Protein AF-A0A958GVP1-F1 (afdb_monomer)

Radius of gyration: 13.09 Å; Cα contacts (8 Å, |Δi|>4): 139; chains: 1; bounding box: 25×28×50 Å

Secondary structure (DSSP, 8-state):
-----PPPHHHHHHHHHHHHHT--EEEEEPPBTTB---EEEEEEEEEEEETTEEEEEEEETTT--EEEEEGGGEEEEEE------

Solvent-accessible surface area (backbone atoms only — not comparable to full-atom values): 5070 Å² total; per-residue (Å²): 140,78,92,74,76,74,71,56,68,73,57,52,53,50,49,52,49,26,34,77,69,63,41,33,31,38,38,30,38,52,68,44,101,90,43,73,70,48,75,43,55,26,38,47,66,48,79,46,78,56,97,92,42,53,27,42,30,30,28,34,66,90,76,66,49,73,47,70,45,50,53,89,48,48,67,49,72,43,77,51,76,76,78,85,123

Structure (mmCIF, N/CA/C/O backbone):
data_AF-A0A958GVP1-F1
#
_entry.id   AF-A0A958GVP1-F1
#
loop_
_atom_site.group_PDB
_atom_site.id
_atom_site.type_symbol
_atom_site.label_at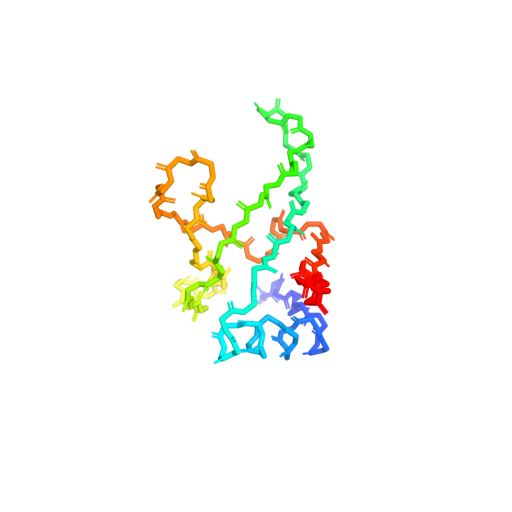om_id
_atom_site.label_alt_id
_atom_site.label_comp_id
_atom_site.label_asym_id
_atom_site.label_entity_id
_atom_site.label_seq_id
_atom_site.pdbx_PDB_ins_code
_atom_site.Cartn_x
_atom_site.Cartn_y
_atom_site.Cartn_z
_atom_site.occupancy
_atom_site.B_iso_or_equiv
_atom_site.auth_seq_id
_atom_site.a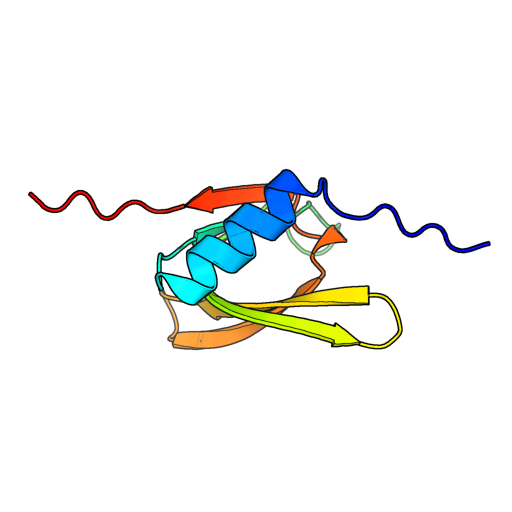uth_comp_id
_atom_site.auth_asym_id
_atom_site.auth_atom_id
_atom_site.pdbx_PDB_model_num
ATOM 1 N N . MET A 1 1 ? 5.065 -5.599 -27.923 1.00 41.06 1 MET A N 1
ATOM 2 C CA . MET A 1 1 ? 6.188 -5.317 -27.006 1.00 41.06 1 MET A CA 1
ATOM 3 C C . MET A 1 1 ? 5.594 -4.697 -25.754 1.00 41.06 1 MET A C 1
ATOM 5 O O . MET A 1 1 ? 5.424 -3.488 -25.715 1.00 41.06 1 MET A O 1
ATOM 9 N N . SER A 1 2 ? 5.182 -5.528 -24.796 1.00 35.91 2 SER A N 1
ATOM 10 C CA . SER A 1 2 ? 4.685 -5.066 -23.496 1.00 35.91 2 SER A CA 1
ATOM 11 C C . SER A 1 2 ? 5.724 -5.458 -22.459 1.00 35.91 2 SER A C 1
ATOM 13 O O . SER A 1 2 ? 5.837 -6.632 -22.122 1.00 35.91 2 SER A O 1
ATOM 15 N N . ASP A 1 3 ? 6.503 -4.481 -21.997 1.00 43.44 3 ASP A N 1
ATOM 16 C CA . ASP A 1 3 ? 7.495 -4.622 -20.920 1.00 43.44 3 ASP A CA 1
ATOM 17 C C . ASP A 1 3 ? 6.801 -4.659 -19.545 1.00 43.44 3 ASP A C 1
ATOM 19 O O . ASP A 1 3 ? 7.174 -3.981 -18.592 1.00 43.44 3 ASP A O 1
ATOM 23 N N . TYR A 1 4 ? 5.700 -5.402 -19.456 1.00 47.03 4 TYR A N 1
ATOM 24 C CA . TYR A 1 4 ? 4.967 -5.561 -18.215 1.00 47.03 4 TYR A CA 1
ATOM 25 C C . TYR A 1 4 ? 5.581 -6.741 -17.467 1.00 47.03 4 TYR A C 1
ATOM 27 O O . TYR A 1 4 ? 5.335 -7.903 -17.789 1.00 47.03 4 TYR A O 1
ATOM 35 N N . LYS A 1 5 ? 6.440 -6.431 -16.493 1.00 45.53 5 LYS A N 1
ATOM 36 C CA . LYS A 1 5 ? 6.832 -7.387 -15.461 1.00 45.53 5 LYS A CA 1
ATOM 37 C C . LYS A 1 5 ? 5.754 -7.338 -14.380 1.00 45.53 5 LYS A C 1
ATOM 39 O O . LYS A 1 5 ? 5.757 -6.368 -13.619 1.00 45.53 5 LYS A O 1
ATOM 44 N N . PRO A 1 6 ? 4.843 -8.326 -14.307 1.00 49.81 6 PRO A N 1
ATOM 45 C CA . PRO A 1 6 ? 3.966 -8.432 -13.155 1.00 49.81 6 PRO A CA 1
ATOM 46 C C . PRO A 1 6 ? 4.844 -8.474 -11.905 1.00 49.81 6 PRO A C 1
ATOM 48 O O . PRO A 1 6 ? 5.908 -9.105 -11.888 1.00 49.81 6 PRO A O 1
ATOM 51 N N . ILE A 1 7 ? 4.413 -7.783 -10.858 1.00 54.25 7 ILE A N 1
ATOM 52 C CA . ILE A 1 7 ? 4.865 -8.102 -9.503 1.00 54.25 7 ILE A CA 1
ATOM 53 C C . ILE A 1 7 ? 4.729 -9.617 -9.315 1.00 54.25 7 ILE A C 1
ATOM 55 O O . ILE A 1 7 ? 3.790 -10.226 -9.831 1.00 54.25 7 ILE A O 1
ATOM 59 N N . SER A 1 8 ? 5.678 -10.246 -8.613 1.00 61.00 8 SER A N 1
ATOM 60 C CA . SER A 1 8 ? 5.573 -11.677 -8.309 1.00 61.00 8 SER A CA 1
ATOM 61 C C . SER A 1 8 ? 4.174 -11.971 -7.772 1.00 61.00 8 SER A C 1
ATOM 63 O O . SER A 1 8 ? 3.705 -11.238 -6.909 1.00 61.00 8 SER A O 1
ATOM 65 N N . CYS A 1 9 ? 3.522 -13.035 -8.249 1.00 59.28 9 CYS A N 1
ATOM 66 C CA . CYS A 1 9 ? 2.160 -13.402 -7.834 1.00 59.28 9 CYS A CA 1
ATOM 67 C C . CYS A 1 9 ? 1.994 -13.387 -6.300 1.00 59.28 9 CYS A C 1
ATOM 69 O O . CYS A 1 9 ? 0.985 -12.927 -5.786 1.00 59.28 9 CYS A O 1
ATOM 71 N N . ALA A 1 10 ? 3.042 -13.780 -5.566 1.00 61.72 10 ALA A N 1
ATOM 72 C CA . ALA A 1 10 ? 3.097 -13.743 -4.104 1.00 61.72 10 ALA A CA 1
ATOM 73 C C . ALA A 1 10 ? 3.027 -12.332 -3.476 1.00 61.72 10 ALA A C 1
ATOM 75 O O . ALA A 1 10 ? 2.622 -12.192 -2.328 1.00 61.72 10 ALA A O 1
ATOM 76 N N . ALA A 1 11 ? 3.461 -11.287 -4.181 1.00 71.75 11 ALA A N 1
ATOM 77 C CA . ALA A 1 11 ? 3.357 -9.898 -3.738 1.00 71.75 11 ALA A CA 1
ATOM 78 C C . ALA A 1 11 ? 1.954 -9.323 -4.000 1.00 71.75 11 ALA A C 1
ATOM 80 O O . ALA A 1 11 ? 1.452 -8.585 -3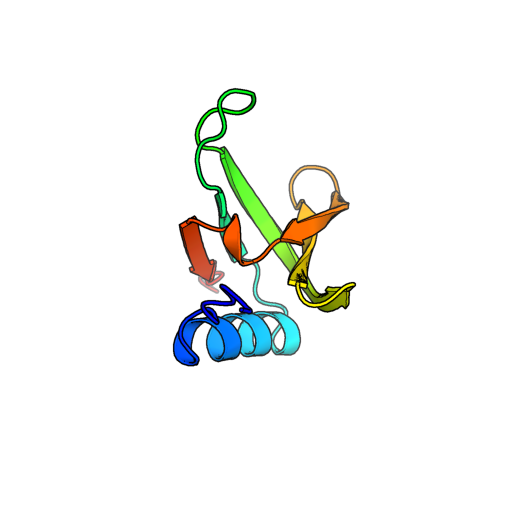.159 1.00 71.75 11 ALA A O 1
ATOM 81 N N . SER A 1 12 ? 1.315 -9.699 -5.116 1.00 69.19 12 SER A N 1
ATOM 82 C CA . SER A 1 12 ? -0.096 -9.361 -5.375 1.00 69.19 12 SER A CA 1
ATOM 83 C C . SER A 1 12 ? -1.002 -9.984 -4.316 1.00 69.19 12 SER A C 1
ATOM 85 O O . SER A 1 12 ? -1.728 -9.268 -3.639 1.00 69.19 12 SER A O 1
ATOM 87 N N . ASP A 1 13 ? -0.845 -11.288 -4.073 1.00 74.50 13 ASP A N 1
ATOM 88 C CA . ASP A 1 13 ? -1.663 -12.046 -3.120 1.00 74.50 13 ASP A CA 1
ATOM 89 C C . ASP A 1 13 ? -1.580 -11.467 -1.694 1.00 74.50 13 ASP A C 1
ATOM 91 O O . ASP A 1 13 ? -2.585 -11.316 -1.005 1.00 74.50 13 ASP A O 1
ATOM 95 N N . GLN A 1 14 ? -0.389 -11.026 -1.269 1.00 81.88 14 GLN A N 1
ATOM 96 C CA . GLN A 1 14 ? -0.203 -10.361 0.025 1.00 81.88 14 GLN A CA 1
ATOM 97 C C . GLN A 1 14 ? -0.855 -8.975 0.102 1.00 81.88 14 GLN A C 1
ATOM 99 O O . GLN A 1 14 ? -1.370 -8.612 1.161 1.00 81.88 14 GLN A O 1
ATOM 104 N N . LEU A 1 15 ? -0.831 -8.192 -0.981 1.00 83.88 15 LEU A N 1
ATOM 105 C CA . LEU A 1 15 ? -1.520 -6.900 -1.027 1.00 83.88 15 LEU A CA 1
ATOM 106 C C . LEU A 1 15 ? -3.036 -7.098 -0.993 1.00 83.88 15 LEU A C 1
ATOM 108 O O . LEU A 1 15 ? -3.711 -6.442 -0.206 1.00 83.88 15 LEU A O 1
ATOM 112 N N . GLU A 1 16 ? -3.555 -8.034 -1.784 1.00 83.81 16 GLU A N 1
ATOM 113 C CA . GLU A 1 16 ? -4.971 -8.406 -1.794 1.00 83.81 16 GLU A CA 1
ATOM 114 C C . GLU A 1 16 ? -5.417 -8.902 -0.413 1.00 83.81 16 GLU A C 1
ATOM 116 O O . GLU A 1 16 ? -6.417 -8.429 0.127 1.00 83.81 16 GLU A O 1
ATOM 121 N N . ALA A 1 17 ? -4.625 -9.764 0.228 1.00 84.88 17 ALA A N 1
ATOM 122 C CA . ALA A 1 17 ? -4.878 -10.204 1.594 1.00 84.88 17 ALA A CA 1
ATOM 123 C C . ALA A 1 17 ? -4.863 -9.033 2.590 1.00 84.88 17 ALA A C 1
ATOM 125 O O . ALA A 1 17 ? -5.728 -8.966 3.464 1.00 84.88 17 ALA A O 1
ATOM 126 N N . ALA A 1 18 ? -3.921 -8.092 2.476 1.00 86.25 18 ALA A N 1
ATOM 127 C CA . ALA A 1 18 ? -3.864 -6.915 3.344 1.00 86.25 18 ALA A CA 1
ATOM 128 C C . ALA A 1 18 ? -5.077 -5.989 3.153 1.00 86.25 18 ALA A C 1
ATOM 130 O O . ALA A 1 18 ? -5.610 -5.493 4.143 1.00 86.25 18 ALA A O 1
ATOM 131 N N . ILE A 1 19 ? -5.554 -5.819 1.915 1.00 88.12 19 ILE A N 1
ATOM 132 C CA . ILE A 1 19 ? -6.779 -5.072 1.591 1.00 88.12 19 ILE A CA 1
ATOM 133 C C . ILE A 1 19 ? -7.994 -5.751 2.226 1.00 88.12 19 ILE A C 1
ATOM 135 O O . ILE A 1 19 ? -8.724 -5.125 2.991 1.00 88.12 19 ILE A O 1
ATOM 139 N N . VAL A 1 20 ? -8.175 -7.053 1.980 1.00 87.44 20 VAL A N 1
ATOM 140 C CA . VAL A 1 20 ? -9.317 -7.827 2.495 1.00 87.44 20 VAL A CA 1
ATOM 141 C C . VAL A 1 20 ? -9.331 -7.870 4.024 1.00 87.44 20 VAL A C 1
ATOM 143 O O . VAL A 1 20 ? -10.389 -7.775 4.642 1.00 87.44 20 VAL A O 1
ATOM 146 N N . THR A 1 21 ? -8.162 -8.003 4.652 1.00 87.50 21 THR A N 1
ATOM 147 C CA . THR A 1 21 ? -8.036 -8.052 6.118 1.00 87.50 21 THR A CA 1
ATOM 148 C C . THR A 1 21 ? -7.976 -6.672 6.772 1.00 87.50 21 THR A C 1
ATOM 150 O O . THR A 1 21 ? -7.998 -6.587 8.000 1.00 87.50 21 THR A O 1
ATOM 153 N N . GLY A 1 22 ? -7.892 -5.593 5.986 1.00 87.81 22 GLY A N 1
ATOM 154 C CA . GLY A 1 22 ? -7.726 -4.229 6.486 1.00 87.81 22 GLY A CA 1
ATOM 155 C C . GLY A 1 22 ? -6.422 -4.016 7.262 1.00 87.81 22 GLY A C 1
ATOM 156 O O . GLY A 1 22 ? -6.359 -3.151 8.139 1.00 87.81 22 GLY A O 1
ATOM 157 N N . LYS A 1 23 ? -5.385 -4.820 6.992 1.00 90.50 23 LYS A N 1
ATOM 158 C CA . LYS A 1 23 ? -4.083 -4.679 7.648 1.00 90.50 23 LYS A CA 1
ATOM 159 C C . LYS A 1 23 ? -3.313 -3.520 7.028 1.00 90.50 23 LYS A C 1
ATOM 161 O O . LYS A 1 23 ? -3.131 -3.447 5.816 1.00 90.50 23 LYS A O 1
ATOM 166 N N . ALA A 1 24 ? -2.815 -2.632 7.881 1.00 92.44 24 ALA A N 1
ATOM 167 C CA . ALA A 1 24 ? -1.995 -1.517 7.440 1.00 92.44 24 ALA A CA 1
ATOM 168 C C . ALA A 1 24 ? -0.656 -2.005 6.861 1.00 92.44 24 ALA A C 1
ATOM 170 O O . ALA A 1 24 ? -0.109 -3.026 7.282 1.00 92.44 24 ALA A O 1
ATOM 171 N N . LEU A 1 25 ? -0.113 -1.246 5.916 1.00 92.69 25 LEU A N 1
ATOM 172 C CA . LEU A 1 25 ? 1.132 -1.543 5.222 1.00 92.69 25 LEU A CA 1
ATOM 173 C C . LEU A 1 25 ? 2.156 -0.442 5.456 1.00 92.69 25 LEU A C 1
ATOM 175 O O . LEU A 1 25 ? 1.828 0.743 5.513 1.00 92.69 25 LEU A O 1
ATOM 179 N N . ARG A 1 26 ? 3.421 -0.840 5.515 1.00 93.19 26 ARG A N 1
ATOM 180 C CA . ARG A 1 26 ? 4.568 0.048 5.402 1.00 93.19 26 ARG A CA 1
ATOM 181 C C . ARG A 1 26 ? 5.153 -0.101 4.006 1.00 93.19 26 ARG A C 1
ATOM 183 O O . ARG A 1 26 ? 5.796 -1.102 3.708 1.00 93.19 26 ARG A O 1
ATOM 190 N N . LEU A 1 27 ? 4.923 0.885 3.147 1.00 91.56 27 LEU A N 1
ATOM 191 C CA . LEU A 1 27 ? 5.442 0.906 1.781 1.00 91.56 27 LEU A CA 1
ATOM 192 C C . LEU A 1 27 ? 6.829 1.538 1.752 1.00 91.56 27 LEU A C 1
ATOM 194 O O . LEU A 1 27 ? 7.034 2.607 2.323 1.00 91.56 27 LEU A O 1
ATOM 198 N N . ARG A 1 28 ? 7.759 0.933 1.017 1.00 90.25 28 ARG A N 1
ATOM 199 C CA . ARG A 1 28 ? 9.035 1.545 0.637 1.00 90.25 28 ARG A CA 1
ATOM 200 C C . ARG A 1 28 ? 8.985 1.838 -0.851 1.00 90.25 28 ARG A C 1
ATOM 202 O O . ARG A 1 28 ? 8.920 0.920 -1.667 1.00 90.25 28 ARG A O 1
ATOM 209 N N . LEU A 1 29 ? 9.001 3.113 -1.221 1.00 87.69 29 LEU A N 1
ATOM 210 C CA . LEU A 1 29 ? 8.971 3.515 -2.626 1.00 87.69 29 LEU A CA 1
ATOM 211 C C . LEU A 1 29 ? 10.382 3.519 -3.226 1.00 87.69 29 LEU A C 1
ATOM 213 O O . LEU A 1 29 ? 11.371 3.763 -2.531 1.00 87.69 29 LEU A O 1
ATOM 217 N N . LYS A 1 30 ? 10.480 3.233 -4.528 1.00 84.44 30 LYS A N 1
ATOM 218 C CA . LYS A 1 30 ? 11.732 3.378 -5.280 1.00 84.44 30 LYS A CA 1
ATOM 219 C C . LYS A 1 30 ? 12.164 4.844 -5.271 1.00 84.44 30 LYS A C 1
ATOM 221 O O . LYS A 1 30 ? 11.336 5.736 -5.442 1.00 84.44 30 LYS A O 1
ATOM 226 N N . GLU A 1 31 ? 13.462 5.073 -5.101 1.00 73.56 31 GLU A N 1
ATOM 227 C CA . GLU A 1 31 ? 14.047 6.407 -5.219 1.00 73.56 31 GLU A CA 1
ATOM 228 C C . GLU A 1 31 ? 13.783 6.966 -6.611 1.00 73.56 31 GLU A C 1
ATOM 230 O O . GLU A 1 31 ? 14.038 6.311 -7.625 1.00 73.56 31 GLU A O 1
ATOM 235 N N . THR A 1 32 ? 13.279 8.192 -6.655 1.00 64.25 32 THR A N 1
ATOM 236 C CA . THR A 1 32 ? 13.261 8.976 -7.885 1.00 64.25 32 THR A CA 1
ATOM 237 C C . THR A 1 32 ? 14.106 10.216 -7.659 1.00 64.25 32 THR A C 1
ATOM 239 O O . THR A 1 32 ? 14.259 10.674 -6.532 1.00 64.25 32 THR A O 1
ATOM 242 N N . VAL A 1 33 ? 14.646 10.792 -8.731 1.00 55.84 33 VAL A N 1
ATOM 243 C CA . VAL A 1 33 ? 15.487 12.002 -8.659 1.00 55.84 33 VAL A CA 1
ATOM 244 C C . VAL A 1 33 ? 14.774 13.167 -7.941 1.00 55.84 33 VAL A C 1
ATOM 246 O O . VAL A 1 33 ? 15.433 14.054 -7.410 1.00 55.84 33 VAL A O 1
ATOM 249 N N . ALA A 1 34 ? 13.437 13.149 -7.883 1.00 57.38 34 ALA A N 1
ATOM 250 C CA . ALA A 1 34 ? 12.617 14.152 -7.206 1.00 57.38 34 ALA A CA 1
ATOM 251 C C . ALA A 1 34 ? 12.281 13.822 -5.737 1.00 57.38 34 ALA A C 1
ATOM 253 O O . ALA A 1 34 ? 11.944 14.730 -4.980 1.00 57.38 34 ALA A O 1
ATOM 254 N N . GLU A 1 35 ? 12.358 12.555 -5.317 1.00 59.50 35 GLU A N 1
ATOM 255 C CA . GLU A 1 35 ? 11.960 12.122 -3.975 1.00 59.50 35 GLU A CA 1
ATOM 256 C C . GLU A 1 35 ? 12.925 11.051 -3.441 1.00 59.50 35 GLU A C 1
ATOM 258 O O . GLU A 1 35 ? 12.946 9.932 -3.973 1.00 59.50 35 GLU A O 1
ATOM 263 N N . PRO A 1 36 ? 13.714 11.360 -2.387 1.00 59.59 36 PRO A N 1
ATOM 264 C CA . PRO A 1 36 ? 14.555 10.363 -1.732 1.00 59.59 36 PRO A CA 1
ATOM 265 C C . PRO A 1 36 ? 13.678 9.258 -1.139 1.00 59.59 36 PRO A C 1
ATOM 267 O O . PRO A 1 36 ? 12.504 9.492 -0.846 1.00 59.59 36 PRO A O 1
ATOM 270 N N . SER A 1 37 ? 14.246 8.062 -0.966 1.00 63.41 37 SER A N 1
ATOM 271 C CA . SER A 1 37 ? 13.543 6.848 -0.531 1.00 63.41 37 SER A CA 1
ATOM 272 C C . SER A 1 37 ? 12.608 7.150 0.640 1.00 63.41 37 SER A C 1
ATOM 274 O O . SER A 1 37 ? 13.061 7.385 1.763 1.00 63.41 37 SER A O 1
ATOM 276 N N . ARG A 1 38 ? 11.301 7.175 0.371 1.00 78.31 38 ARG A N 1
ATOM 277 C CA . ARG A 1 38 ? 10.275 7.450 1.374 1.00 78.31 38 ARG A CA 1
ATOM 278 C C . ARG A 1 38 ? 9.611 6.150 1.786 1.00 78.31 38 ARG A C 1
ATOM 280 O O . ARG A 1 38 ? 9.123 5.387 0.950 1.00 78.31 38 ARG A O 1
ATOM 287 N N . THR A 1 39 ? 9.598 5.943 3.095 1.00 88.44 39 THR A N 1
ATOM 288 C CA . THR A 1 39 ? 8.776 4.933 3.749 1.00 88.44 39 THR A CA 1
ATOM 289 C C . THR A 1 39 ? 7.453 5.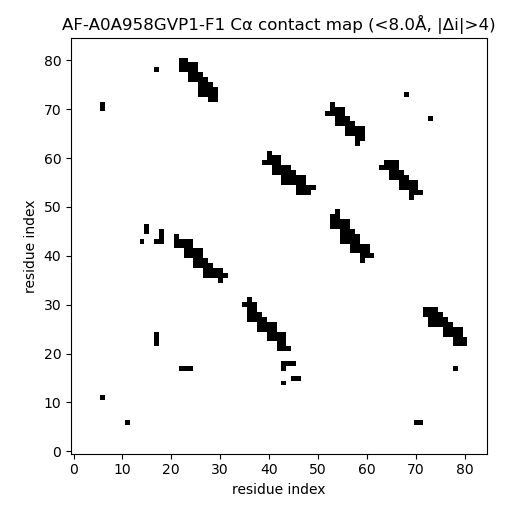578 4.142 1.00 88.44 39 THR A C 1
ATOM 291 O O . THR A 1 39 ? 7.454 6.664 4.724 1.00 88.44 39 THR A O 1
ATOM 294 N N . LEU A 1 40 ? 6.335 4.937 3.809 1.00 89.88 40 LEU A N 1
ATOM 295 C CA . LEU A 1 40 ? 4.989 5.438 4.078 1.00 89.88 40 LEU A CA 1
ATOM 296 C C . LEU A 1 40 ? 4.174 4.388 4.829 1.00 89.88 40 LEU A C 1
ATOM 298 O O . LEU A 1 40 ? 4.050 3.258 4.367 1.00 89.88 40 LEU A O 1
ATOM 302 N N . ASP A 1 41 ? 3.573 4.799 5.942 1.00 93.38 41 ASP A N 1
ATOM 303 C CA . ASP A 1 41 ? 2.617 3.990 6.695 1.00 93.38 41 ASP A CA 1
ATOM 304 C C . ASP A 1 41 ? 1.206 4.286 6.176 1.00 93.38 41 ASP A C 1
ATOM 306 O O . ASP A 1 41 ? 0.717 5.422 6.260 1.00 93.38 41 ASP A O 1
ATOM 310 N N . VAL A 1 42 ? 0.562 3.275 5.599 1.00 94.06 42 VAL A N 1
ATOM 311 C CA . VAL A 1 42 ? -0.672 3.433 4.828 1.00 94.06 42 VAL A CA 1
ATOM 312 C C . VAL A 1 42 ? -1.701 2.359 5.167 1.00 94.06 42 VAL A C 1
ATOM 314 O O . VAL A 1 42 ? -1.346 1.240 5.528 1.00 94.06 42 VAL A O 1
ATOM 317 N N . ASP A 1 43 ? -2.979 2.686 5.020 1.00 93.81 43 ASP A N 1
ATOM 318 C CA . ASP A 1 43 ? -4.053 1.695 4.964 1.00 93.81 43 ASP A CA 1
ATOM 319 C C . ASP A 1 43 ? -4.297 1.358 3.484 1.00 93.81 43 ASP A C 1
ATOM 321 O O . ASP A 1 43 ? -4.643 2.271 2.723 1.00 93.81 43 ASP A O 1
ATOM 325 N N . PRO A 1 44 ? -4.087 0.110 3.032 1.00 94.06 44 PRO A N 1
ATOM 326 C CA . PRO A 1 44 ? -4.406 -0.262 1.662 1.00 94.06 44 PRO A CA 1
ATOM 327 C C . PRO A 1 44 ? -5.927 -0.271 1.477 1.00 94.06 44 PRO A C 1
ATOM 329 O O . PRO A 1 44 ? -6.662 -0.738 2.345 1.00 94.06 44 PRO A O 1
ATOM 332 N N . LEU A 1 45 ? -6.395 0.283 0.361 1.00 93.38 45 LEU A N 1
ATOM 333 C CA .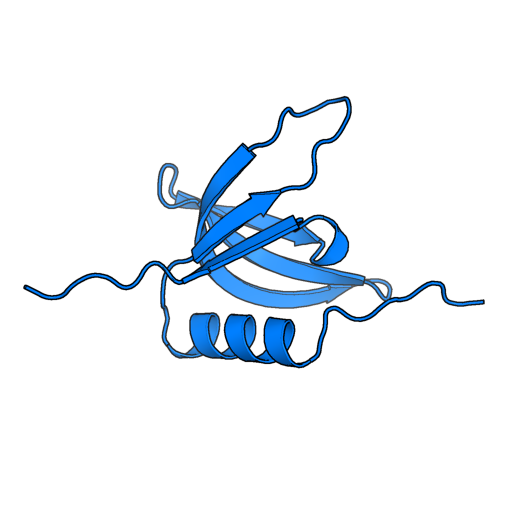 LEU A 1 45 ? -7.823 0.414 0.070 1.00 93.38 45 LEU A CA 1
ATOM 334 C C . LEU A 1 45 ? -8.253 -0.523 -1.053 1.00 93.38 45 LEU A C 1
ATOM 336 O O . LEU A 1 45 ? -9.263 -1.198 -0.907 1.00 93.38 45 LEU A O 1
ATOM 340 N N . ASP A 1 46 ? -7.513 -0.530 -2.164 1.00 91.81 46 ASP A N 1
ATOM 341 C CA . ASP A 1 46 ? -7.857 -1.308 -3.357 1.00 91.81 46 ASP A CA 1
ATOM 342 C C . ASP A 1 46 ? -6.673 -1.385 -4.340 1.00 91.81 46 ASP A C 1
ATOM 344 O O . ASP A 1 46 ? -5.737 -0.579 -4.250 1.00 91.81 46 ASP A O 1
ATOM 348 N N . ILE A 1 47 ? -6.724 -2.316 -5.298 1.00 89.6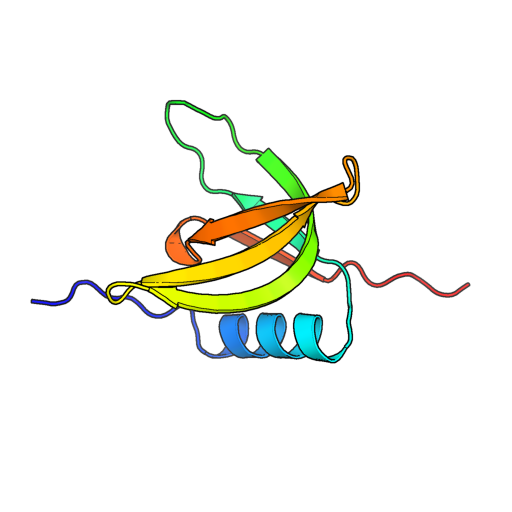9 47 ILE A N 1
ATOM 349 C CA . ILE A 1 47 ? -5.813 -2.360 -6.451 1.00 89.69 47 ILE A CA 1
ATOM 350 C C . ILE A 1 47 ? -6.604 -2.055 -7.721 1.00 89.69 47 ILE A C 1
ATOM 352 O O . ILE A 1 47 ? -7.493 -2.801 -8.117 1.00 89.69 47 ILE A O 1
ATOM 356 N N . GLU A 1 48 ? -6.214 -0.987 -8.410 1.00 89.81 48 GLU A N 1
ATOM 357 C CA . GLU A 1 48 ? -6.835 -0.562 -9.661 1.00 89.81 48 GLU A CA 1
ATOM 358 C C . GLU A 1 48 ? -5.913 -0.832 -10.852 1.00 89.81 48 GLU A C 1
ATOM 360 O O . GLU A 1 48 ? -4.700 -0.621 -10.783 1.00 89.81 48 GLU A O 1
ATOM 365 N N . VAL A 1 49 ? -6.501 -1.216 -11.987 1.00 87.19 49 VAL A N 1
ATOM 366 C CA . VAL A 1 49 ? -5.797 -1.315 -13.271 1.00 87.19 49 VAL A CA 1
ATOM 367 C C . VAL A 1 49 ? -6.240 -0.170 -14.174 1.00 87.19 49 VAL A C 1
ATOM 369 O O . VAL A 1 49 ? -7.395 -0.101 -14.587 1.00 87.19 49 VAL A O 1
ATOM 372 N N . GLU A 1 50 ? -5.315 0.721 -14.522 1.00 88.25 50 GLU A N 1
ATOM 373 C CA . GLU A 1 50 ? -5.576 1.870 -15.393 1.00 88.25 50 GLU A CA 1
ATOM 374 C C . GLU A 1 50 ? -4.527 1.923 -16.509 1.00 88.25 50 GLU A C 1
ATOM 376 O O . GLU A 1 50 ? -3.322 1.906 -16.263 1.00 88.25 50 GLU A O 1
ATOM 381 N N . SER A 1 51 ? -4.978 1.978 -17.767 1.00 85.19 51 SER A N 1
ATOM 382 C CA . SER A 1 51 ? -4.102 2.059 -18.953 1.00 85.19 51 SER A CA 1
ATOM 383 C C . SER A 1 51 ? -3.011 0.972 -19.019 1.00 85.19 51 SER A C 1
ATOM 385 O O . SER A 1 51 ? -1.896 1.227 -19.474 1.00 85.19 51 SER A O 1
ATOM 387 N N . GLY A 1 52 ? -3.320 -0.246 -18.558 1.00 84.75 52 GLY A N 1
ATOM 388 C CA . GLY A 1 52 ? -2.386 -1.380 -18.565 1.00 84.75 52 GLY A CA 1
ATOM 389 C C . GLY A 1 52 ? -1.315 -1.340 -17.469 1.00 84.75 52 GLY A C 1
ATOM 390 O O . GLY A 1 52 ? -0.343 -2.088 -17.551 1.00 84.75 52 GLY A O 1
ATOM 391 N N . ALA A 1 53 ? -1.473 -0.480 -16.461 1.00 85.12 53 ALA A N 1
ATOM 392 C CA . ALA A 1 53 ? -0.639 -0.448 -15.267 1.00 85.12 53 ALA A CA 1
ATOM 393 C C . ALA A 1 53 ? -1.493 -0.634 -14.009 1.00 85.12 53 ALA A C 1
ATOM 395 O O . ALA A 1 53 ? -2.643 -0.201 -13.960 1.00 85.12 53 ALA A O 1
ATOM 396 N N . GLU A 1 54 ? -0.911 -1.256 -12.989 1.00 88.25 54 GLU A N 1
ATOM 397 C CA . GLU A 1 54 ? -1.564 -1.467 -11.699 1.00 88.25 54 GLU A CA 1
ATOM 398 C C . GLU A 1 54 ? -1.161 -0.398 -10.687 1.00 88.25 54 GLU A C 1
ATOM 400 O O . GLU A 1 54 ? 0.006 0.016 -10.602 1.00 88.25 54 GLU A O 1
ATOM 405 N N . PHE A 1 55 ? -2.131 0.010 -9.880 1.00 90.81 55 PHE A N 1
ATOM 406 C CA . PHE A 1 55 ? -2.002 1.039 -8.867 1.00 90.81 55 PHE A CA 1
ATOM 407 C C . PHE A 1 55 ? -2.569 0.532 -7.545 1.00 90.81 55 PHE A C 1
ATOM 409 O O . PHE A 1 55 ? -3.706 0.080 -7.491 1.00 90.81 55 PHE A O 1
ATOM 416 N N . LEU A 1 56 ? -1.804 0.672 -6.464 1.00 91.50 56 LEU A N 1
ATOM 417 C CA . LEU A 1 56 ? -2.325 0.526 -5.110 1.00 91.50 56 LEU A CA 1
ATOM 418 C C . LEU A 1 56 ? -2.961 1.847 -4.698 1.00 91.50 56 LEU A C 1
ATOM 420 O O . LEU A 1 56 ? -2.257 2.858 -4.589 1.00 91.50 56 LEU A O 1
ATOM 424 N N . ARG A 1 57 ? -4.265 1.835 -4.431 1.00 94.31 57 ARG A N 1
ATOM 425 C CA . ARG A 1 57 ? -4.936 2.895 -3.680 1.00 94.31 57 ARG A CA 1
ATOM 426 C C . ARG A 1 57 ? -4.713 2.680 -2.200 1.00 94.31 57 ARG A C 1
ATOM 428 O O . ARG A 1 57 ? -4.880 1.577 -1.683 1.00 94.31 57 ARG A O 1
ATOM 435 N N . TYR A 1 58 ? -4.352 3.749 -1.510 1.00 94.25 58 TYR A N 1
ATOM 436 C CA . TYR A 1 58 ? -4.094 3.704 -0.084 1.00 94.25 58 TYR A CA 1
ATOM 437 C C . TYR A 1 58 ? -4.398 5.041 0.578 1.00 94.25 58 TYR A C 1
ATOM 439 O O . TYR A 1 58 ? -4.386 6.102 -0.052 1.00 94.25 58 TYR A O 1
ATOM 447 N N . ARG A 1 59 ? -4.619 4.991 1.886 1.00 94.75 59 ARG A N 1
ATOM 448 C CA . ARG A 1 59 ? -4.756 6.168 2.736 1.00 94.75 59 ARG A CA 1
ATOM 449 C C . ARG A 1 59 ? -3.514 6.332 3.595 1.00 94.75 59 ARG A C 1
ATOM 451 O O . ARG A 1 59 ? -3.126 5.412 4.305 1.00 94.75 59 ARG A O 1
ATOM 458 N N . ILE A 1 60 ? -2.882 7.498 3.556 1.00 92.56 60 ILE A N 1
ATOM 459 C CA . ILE A 1 60 ? -1.712 7.798 4.389 1.00 92.56 60 ILE A CA 1
ATOM 460 C C . ILE A 1 60 ? -2.177 7.934 5.839 1.00 92.56 60 ILE A C 1
ATOM 462 O O . ILE A 1 60 ? -2.954 8.835 6.143 1.00 92.56 60 ILE A O 1
ATOM 466 N N . ARG A 1 61 ? -1.686 7.099 6.763 1.00 89.50 61 ARG A N 1
ATOM 467 C CA . ARG A 1 61 ? -2.175 7.109 8.158 1.00 89.50 61 ARG A CA 1
ATOM 468 C C . ARG A 1 61 ? -1.861 8.410 8.895 1.00 89.50 61 ARG A C 1
ATOM 470 O O . ARG A 1 61 ? -2.654 8.853 9.715 1.00 89.50 61 ARG A O 1
ATOM 477 N N . ALA A 1 62 ? -0.729 9.039 8.577 1.00 89.44 62 ALA A N 1
ATOM 478 C CA . ALA A 1 62 ? -0.299 10.283 9.215 1.00 89.44 62 ALA A CA 1
A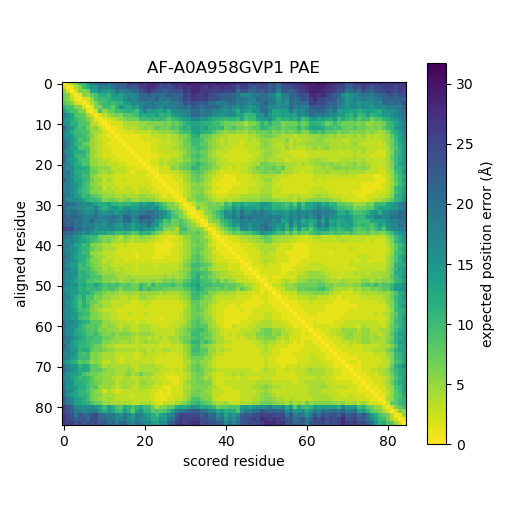TOM 479 C C . ALA A 1 62 ? -1.179 11.496 8.862 1.00 89.44 62 ALA A C 1
ATOM 481 O O . ALA A 1 62 ? -1.328 12.395 9.683 1.00 89.44 62 ALA A O 1
ATOM 482 N N . SER A 1 63 ? -1.736 11.545 7.647 1.00 90.69 63 SER A N 1
ATOM 483 C CA . SER A 1 63 ? -2.499 12.702 7.150 1.00 90.69 63 SER A CA 1
ATOM 484 C C . SER A 1 63 ? -3.965 12.398 6.846 1.00 90.69 63 SER A C 1
ATOM 486 O O . SER A 1 63 ? -4.742 13.323 6.637 1.00 90.69 63 SER A O 1
ATOM 488 N N . GLY A 1 64 ? -4.346 11.122 6.773 1.00 91.81 64 GLY A N 1
ATOM 489 C CA . GLY A 1 64 ? -5.658 10.678 6.305 1.00 91.81 64 GLY A CA 1
ATOM 490 C C . GLY A 1 64 ? -5.889 10.876 4.804 1.00 91.81 64 GLY A C 1
ATOM 491 O O . GLY A 1 64 ? -6.986 10.596 4.330 1.00 91.81 64 GLY A O 1
ATOM 492 N N . LEU A 1 65 ? -4.889 11.348 4.050 1.00 92.88 65 LEU A N 1
ATOM 493 C CA . LEU A 1 65 ? -5.031 11.608 2.618 1.00 92.88 65 LEU A CA 1
ATOM 494 C C . LEU A 1 65 ? -5.061 10.303 1.827 1.00 92.88 65 LEU A C 1
ATOM 496 O O . LEU A 1 65 ? -4.156 9.474 1.941 1.00 92.88 65 LEU A O 1
ATOM 500 N N . GLU A 1 66 ? -6.083 10.159 0.993 1.00 94.19 66 GLU A N 1
ATOM 501 C CA . GLU A 1 66 ? -6.193 9.069 0.032 1.00 94.19 66 GLU A CA 1
ATOM 502 C C . GLU A 1 66 ? -5.438 9.421 -1.245 1.00 94.19 66 GLU A C 1
ATOM 504 O O . GLU A 1 66 ? -5.580 10.508 -1.806 1.00 94.19 66 GLU A O 1
ATOM 509 N N . THR A 1 67 ? -4.604 8.497 -1.697 1.00 93.06 67 THR A N 1
ATOM 510 C CA . THR A 1 67 ? -3.839 8.641 -2.930 1.00 93.06 67 THR A CA 1
ATOM 511 C C . THR A 1 67 ? -3.573 7.263 -3.533 1.00 93.06 67 THR A C 1
ATOM 513 O O . THR A 1 67 ? -4.029 6.239 -3.019 1.00 93.06 67 THR A O 1
ATOM 516 N N . ARG A 1 68 ? -2.863 7.226 -4.659 1.00 92.56 68 ARG A N 1
ATOM 517 C CA . ARG A 1 68 ? -2.482 5.986 -5.330 1.00 92.56 68 ARG A CA 1
ATOM 518 C C . ARG A 1 68 ? -1.029 6.007 -5.769 1.00 92.56 68 ARG A C 1
ATOM 520 O O . ARG A 1 68 ? -0.502 7.050 -6.152 1.00 92.56 68 ARG A O 1
ATOM 527 N N . VAL A 1 69 ? -0.398 4.838 -5.772 1.00 88.94 69 VAL A N 1
ATOM 528 C CA . VAL A 1 69 ? 0.952 4.642 -6.313 1.00 88.94 69 VAL A CA 1
ATOM 529 C C . VAL A 1 69 ? 0.961 3.463 -7.268 1.00 88.94 69 VAL A C 1
ATOM 531 O O . VAL A 1 69 ? 0.301 2.457 -7.032 1.00 88.94 69 VAL A O 1
ATOM 534 N N . ARG A 1 70 ? 1.730 3.573 -8.352 1.00 88.69 70 ARG A N 1
ATOM 535 C CA . ARG A 1 70 ? 1.971 2.445 -9.258 1.00 88.69 70 ARG A CA 1
ATOM 536 C C . ARG A 1 70 ? 2.688 1.327 -8.519 1.00 88.69 70 ARG A C 1
ATOM 538 O O . ARG A 1 70 ? 3.696 1.595 -7.863 1.00 88.69 70 ARG A O 1
ATOM 545 N N . LEU A 1 71 ? 2.241 0.089 -8.704 1.00 87.50 71 LEU A N 1
ATOM 546 C CA . LEU A 1 71 ? 2.870 -1.073 -8.072 1.00 87.50 71 LEU A CA 1
ATOM 547 C C . LEU A 1 71 ? 4.339 -1.223 -8.487 1.00 87.50 71 LEU A C 1
ATOM 549 O O . LEU A 1 71 ? 5.183 -1.525 -7.650 1.00 87.50 71 LEU A O 1
ATOM 553 N N . ASP A 1 72 ? 4.689 -0.873 -9.732 1.00 85.38 72 ASP A N 1
ATOM 554 C CA . ASP A 1 72 ? 6.086 -0.895 -10.191 1.00 85.38 72 ASP A CA 1
ATOM 555 C C . ASP A 1 72 ? 6.996 0.091 -9.434 1.00 85.38 72 ASP A C 1
ATOM 557 O O . ASP A 1 72 ? 8.212 -0.103 -9.391 1.00 85.38 72 ASP A O 1
ATOM 561 N N . ARG A 1 73 ? 6.430 1.136 -8.817 1.00 86.31 73 ARG A N 1
ATOM 562 C CA . ARG A 1 73 ? 7.178 2.119 -8.021 1.00 86.31 73 ARG A CA 1
ATOM 563 C C . ARG A 1 73 ? 7.347 1.709 -6.563 1.00 86.31 73 ARG A C 1
ATOM 565 O O . ARG A 1 73 ? 8.104 2.362 -5.846 1.00 86.31 73 ARG A O 1
ATOM 572 N N . ILE A 1 74 ? 6.695 0.637 -6.128 1.00 88.06 74 ILE A N 1
ATOM 573 C CA . ILE A 1 74 ? 6.911 0.058 -4.807 1.00 88.06 74 ILE A CA 1
ATOM 574 C C . ILE A 1 74 ? 8.182 -0.787 -4.892 1.00 88.06 74 ILE A C 1
ATOM 576 O O . ILE A 1 74 ? 8.311 -1.685 -5.723 1.00 88.06 74 ILE A O 1
ATOM 580 N N . ARG A 1 75 ? 9.178 -0.442 -4.077 1.00 87.12 75 ARG A N 1
ATOM 581 C CA . ARG A 1 75 ? 10.414 -1.219 -3.954 1.00 87.12 75 ARG A CA 1
ATOM 582 C C . ARG A 1 75 ? 10.166 -2.470 -3.123 1.00 87.12 75 ARG A C 1
ATOM 584 O O . ARG A 1 75 ? 10.668 -3.528 -3.477 1.00 87.12 75 ARG A O 1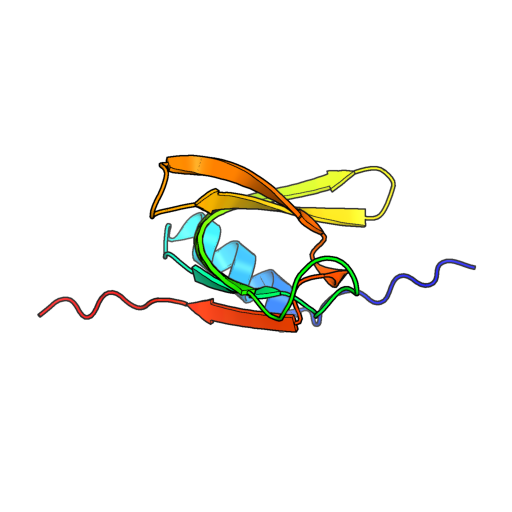
ATOM 591 N N . ASP A 1 76 ? 9.459 -2.302 -2.013 1.00 87.44 76 ASP A N 1
ATOM 592 C CA . ASP A 1 76 ? 9.193 -3.329 -1.013 1.00 87.44 76 ASP A CA 1
ATOM 593 C C . ASP A 1 76 ? 8.028 -2.871 -0.124 1.00 87.44 76 ASP A C 1
A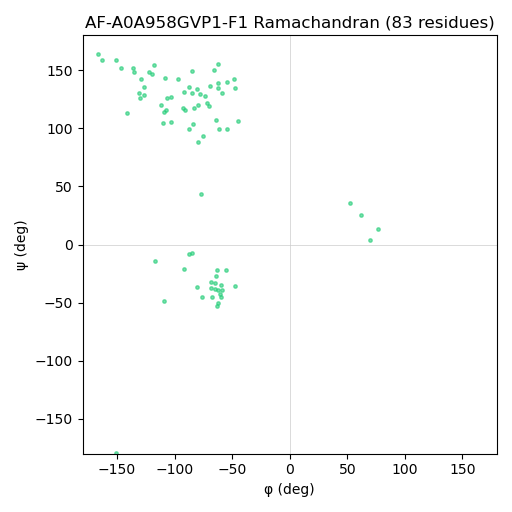TOM 595 O O . ASP A 1 76 ? 7.745 -1.669 -0.047 1.00 87.44 76 ASP A O 1
ATOM 599 N N . PHE A 1 77 ? 7.352 -3.799 0.544 1.00 89.44 77 PHE A N 1
ATOM 600 C CA . PHE A 1 77 ? 6.337 -3.467 1.538 1.00 89.44 77 PHE A CA 1
ATOM 601 C C . PHE A 1 77 ? 6.312 -4.492 2.665 1.00 89.44 77 PHE A C 1
ATOM 603 O O . PHE A 1 77 ? 6.619 -5.664 2.468 1.00 89.44 77 PHE A O 1
ATOM 610 N N . GLU A 1 78 ? 5.899 -4.042 3.844 1.00 90.62 78 GLU A N 1
ATOM 611 C CA . GLU A 1 78 ? 5.748 -4.888 5.024 1.00 90.62 78 GLU A CA 1
ATOM 612 C C . GLU A 1 78 ? 4.340 -4.720 5.589 1.00 90.62 78 GLU A C 1
ATOM 614 O O . GLU A 1 78 ? 3.839 -3.600 5.719 1.00 90.62 78 GLU A O 1
ATOM 619 N N . VAL A 1 79 ? 3.693 -5.830 5.942 1.00 89.94 79 VAL A N 1
ATOM 620 C CA . VAL A 1 79 ? 2.428 -5.785 6.676 1.00 89.94 79 VAL A CA 1
ATOM 621 C C . VAL A 1 79 ? 2.728 -5.345 8.102 1.00 89.94 79 VAL A C 1
ATOM 623 O O . VAL A 1 79 ? 3.505 -5.979 8.814 1.00 89.94 79 VAL A O 1
ATOM 626 N N . MET A 1 80 ? 2.111 -4.248 8.529 1.00 86.25 80 MET A N 1
ATOM 627 C CA . MET A 1 80 ? 2.210 -3.785 9.904 1.00 86.25 80 MET A CA 1
ATOM 628 C C . MET A 1 80 ? 1.253 -4.618 10.746 1.00 86.25 80 MET A C 1
ATOM 630 O O . MET A 1 80 ? 0.083 -4.275 10.921 1.00 86.25 80 MET A O 1
ATOM 634 N N . GLU A 1 81 ? 1.742 -5.751 11.241 1.00 72.06 81 GLU A N 1
ATOM 635 C CA . GLU A 1 81 ? 1.016 -6.531 12.233 1.00 72.06 81 GLU A CA 1
ATOM 636 C C . GLU A 1 81 ? 0.908 -5.685 13.503 1.00 72.06 81 GLU A C 1
ATOM 638 O O . GLU A 1 81 ? 1.888 -5.444 14.210 1.00 72.06 81 GLU A O 1
ATOM 643 N N . GLY A 1 82 ? -0.297 -5.181 13.772 1.00 57.75 82 GLY A N 1
ATOM 644 C CA . GLY A 1 82 ? -0.628 -4.649 15.082 1.00 57.75 82 GLY A CA 1
ATOM 645 C C . GLY A 1 82 ? -0.483 -5.789 16.076 1.00 57.75 82 GLY A C 1
ATOM 646 O O . GLY A 1 82 ? -1.365 -6.642 16.156 1.00 57.75 82 GLY A O 1
ATOM 647 N N . HIS A 1 83 ? 0.644 -5.831 16.787 1.00 41.16 83 HIS A N 1
ATOM 648 C CA . HIS A 1 83 ? 0.809 -6.673 17.959 1.00 41.16 83 HIS A CA 1
ATOM 649 C C . HIS A 1 83 ? -0.337 -6.317 18.906 1.00 41.16 83 HIS A C 1
ATOM 651 O O . HIS A 1 83 ? -0.334 -5.263 19.539 1.00 41.16 83 HIS A O 1
ATOM 657 N N . THR A 1 84 ? -1.374 -7.149 18.896 1.00 43.31 84 THR A N 1
ATOM 658 C CA . THR A 1 84 ? -2.454 -7.073 19.866 1.00 43.31 84 THR A CA 1
ATOM 659 C C . THR A 1 84 ? -1.852 -7.656 21.135 1.00 43.31 84 THR A C 1
ATOM 661 O O . THR A 1 84 ? -1.770 -8.876 21.265 1.00 43.31 84 THR A O 1
ATOM 664 N N . ALA A 1 85 ? -1.313 -6.786 21.985 1.00 35.84 85 ALA A N 1
ATOM 665 C CA . ALA A 1 85 ? -1.036 -7.093 23.382 1.00 35.84 85 ALA A CA 1
ATOM 666 C C . ALA A 1 85 ? -2.151 -6.499 24.240 1.00 35.84 85 ALA A C 1
ATOM 668 O O . ALA A 1 85 ? -2.570 -5.357 23.935 1.00 35.84 85 ALA A O 1
#

pLDDT: mean 79.48, std 16.71, range [35.84, 94.75]

Foldseek 3Di:
DDPDDPDPPVVVVVLVVQQVVQFWKFFFFDDDPVDGTDTFTWGFHDWDADPNWIKTWTAGPVPRDIDIDTPVRTPDMDGPPPPPD

Nearest PDB structures (foldseek):
  6sj9-assembly2_B  TM=8.349E-01  e=6.256E-05  Paenarthrobacter aurescens
  6sj9-assembly1_A  TM=8.248E-01  e=9.297E-05  Paenarthrobacter aurescens
  7tb5-assembly1_A-2  TM=8.576E-01  e=1.667E-03  Pseudomonas aeruginosa
  7qfz-assembly4_G  TM=8.273E-01  e=2.622E-03  Escherichia fergusonii ATCC 35469
  7qfz-assembly1_A  TM=7.571E-01  e=3.288E-03  Escherichia fergusonii ATCC 35469

Mean predicted aligned error: 7.86 Å

Sequence (85 aa):
MSDYKPISCAASDQLEAAIVTGKALRLRLKETVAEPSRTLDVDPLDIEVESGAEFLRYRIRASGLETRVRLDRIRDFEVMEGHTA